Protein AF-A0A965LVX4-F1 (afdb_monomer)

Solvent-accessible surface area (backbone atoms only — not comparable to full-atom values): 8472 Å² total; per-residue (Å²): 111,69,71,52,54,51,46,50,52,51,45,51,53,49,51,51,53,46,50,53,51,52,51,49,45,49,40,48,52,51,34,47,53,43,50,51,58,56,56,66,68,51,60,94,85,61,50,53,81,44,39,48,72,80,43,73,71,49,71,82,45,44,66,66,51,51,48,45,37,47,55,33,39,54,31,39,60,75,68,74,51,78,67,76,56,43,60,29,46,72,66,31,61,43,24,50,41,58,53,52,53,48,49,51,54,46,49,54,50,44,54,52,51,50,56,51,44,54,52,50,50,54,49,47,53,51,48,50,52,54,40,52,54,48,49,54,51,47,52,54,50,50,50,53,50,50,52,50,52,50,53,52,54,58,76,76,106

Radius of gyration: 27.4 Å; Cα contacts (8 Å, |Δi|>4): 106; chains: 1; bounding box: 57×27×84 Å

Foldseek 3Di:
DVVLVVLVVVLVVLVVLLVVLVVLLVLLVLLLVLLVVVLVCDDPPFDQQDFQVPDPSCVPCVPVQLVSLVSNLVSCVVNVHDNVVSVCSNVSVHGSNNSVVSSVVSVVVSVVSVVVSVVSVVVSVVSVVVSVVVVVVVVVVVVVVVVVVVVVVVVVD

pLDDT: mean 75.47, std 12.7, range [49.0, 92.44]

Mean predicted aligned error: 11.2 Å

Sequence (157 aa):
MDRVRLCESQLQDQINTIRDKNEQMRKLNDMKSQLLQLKSAFADDAKGTDSLSGQSKWKDNTDKIKQTAQSLSDAWSKAGLDASYIDKIKNGTITKGEIDAADQIIKSSVDSLSSSSQMDMVRLQSLNNKRSEAFDTMTNMLKKAADSKSSVVSNFR

Secondary structure (DSSP, 8-state):
-HHHHHHHHHHHHHHHHHHHHHHHHHHHHHHHHHHHHHHTTS-TT--TT-BGGG-THHHHTHHHHHHHHHHHHHHHHHHT--THHHHHHHTT--BHHHHHHHHHHHHHHHHHHHHHHHHHHHHHHHHHHHHHHHHHHHHHHHHHHHHHHHHHHHHT-

Nearest PDB structures (foldseek):
  6ixf-assembly1_A  TM=3.043E-01  e=5.617E+00  Homo sapiens

Structure (mmCIF, N/CA/C/O backbone):
data_AF-A0A965LVX4-F1
#
_entry.id   AF-A0A965LVX4-F1
#
loop_
_atom_site.group_PDB
_atom_site.id
_atom_site.type_symbol
_atom_site.label_atom_id
_atom_site.label_alt_id
_atom_site.label_comp_id
_atom_site.label_asym_id
_atom_site.label_entity_id
_atom_site.label_seq_id
_atom_site.pdbx_PDB_ins_code
_atom_site.Cartn_x
_atom_site.Cartn_y
_atom_site.Cartn_z
_atom_site.occupancy
_atom_site.B_iso_or_equiv
_atom_site.auth_seq_id
_atom_site.auth_comp_id
_atom_site.auth_asym_id
_atom_site.auth_atom_id
_atom_site.pdbx_PDB_model_num
ATOM 1 N N . MET A 1 1 ? -20.661 -6.235 27.788 1.00 61.50 1 MET A N 1
ATOM 2 C CA . MET A 1 1 ? -20.038 -7.344 27.036 1.00 61.50 1 MET A CA 1
ATOM 3 C C . MET A 1 1 ? -20.053 -7.087 25.531 1.00 61.50 1 MET A C 1
ATOM 5 O O . MET A 1 1 ? -18.977 -7.036 24.950 1.00 61.50 1 MET A O 1
ATOM 9 N N . ASP A 1 2 ? -21.206 -6.824 24.904 1.00 74.81 2 ASP A N 1
ATOM 10 C CA . ASP A 1 2 ? -21.285 -6.672 23.433 1.00 74.81 2 ASP A CA 1
ATOM 11 C C . ASP A 1 2 ? -20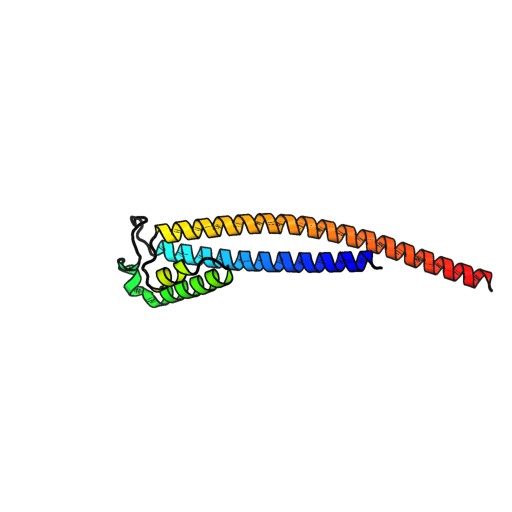.508 -5.477 22.865 1.00 74.81 2 ASP A C 1
ATOM 13 O O . ASP A 1 2 ? -19.859 -5.604 21.832 1.00 74.81 2 ASP A O 1
ATOM 17 N N . ARG A 1 3 ? -20.471 -4.337 23.572 1.00 74.31 3 ARG A N 1
ATOM 18 C CA . ARG A 1 3 ? -19.678 -3.169 23.137 1.00 74.31 3 ARG A CA 1
ATOM 19 C C . ARG A 1 3 ? -18.171 -3.427 23.099 1.00 74.31 3 ARG A C 1
ATOM 21 O O . ARG A 1 3 ? -17.498 -2.890 22.229 1.00 74.31 3 ARG A O 1
ATOM 28 N N . VAL A 1 4 ? -17.649 -4.237 24.020 1.00 78.12 4 VAL A N 1
ATOM 29 C CA . VAL A 1 4 ? -16.216 -4.564 24.045 1.00 78.12 4 VAL A CA 1
ATOM 30 C C . VAL A 1 4 ? -15.866 -5.596 22.990 1.00 78.12 4 VAL A C 1
ATOM 32 O O . VAL A 1 4 ? -14.867 -5.425 22.306 1.00 78.12 4 VAL A O 1
ATOM 35 N N . ARG A 1 5 ? -16.728 -6.592 22.765 1.00 82.31 5 ARG A N 1
ATOM 36 C CA . ARG A 1 5 ? -16.564 -7.533 21.646 1.00 82.31 5 ARG A CA 1
ATOM 37 C C . ARG A 1 5 ? -16.598 -6.827 20.290 1.00 82.31 5 ARG A C 1
ATOM 39 O O . ARG A 1 5 ? -15.769 -7.118 19.438 1.00 82.31 5 ARG A O 1
ATOM 46 N N . LEU A 1 6 ? -17.505 -5.864 20.116 1.00 86.12 6 LEU A N 1
ATOM 47 C CA . LEU A 1 6 ? -17.567 -5.043 18.909 1.00 86.12 6 LEU A CA 1
ATOM 48 C C . LEU A 1 6 ? -16.303 -4.187 18.732 1.00 86.12 6 LEU A C 1
ATOM 50 O O . LEU A 1 6 ? -15.756 -4.138 17.637 1.00 86.12 6 LEU A O 1
ATOM 54 N N . CYS A 1 7 ? -15.820 -3.541 19.800 1.00 84.69 7 CYS A N 1
ATOM 55 C CA . CYS A 1 7 ? -14.601 -2.731 19.738 1.00 84.69 7 CYS A CA 1
ATOM 56 C C . CYS A 1 7 ? -13.354 -3.580 19.444 1.00 84.69 7 CYS A C 1
ATOM 58 O O . CYS A 1 7 ? -12.479 -3.134 18.709 1.00 84.69 7 CYS A O 1
ATOM 60 N N . GLU A 1 8 ? -13.280 -4.797 19.988 1.00 85.44 8 GLU A N 1
ATOM 61 C CA . GLU A 1 8 ? -12.189 -5.740 19.718 1.00 85.44 8 GLU A CA 1
ATOM 62 C C . GLU A 1 8 ? -12.213 -6.214 18.258 1.00 85.44 8 GLU A C 1
ATOM 64 O O . GLU A 1 8 ? -11.176 -6.212 17.603 1.00 85.44 8 GLU A O 1
ATOM 69 N N . SER A 1 9 ? -13.397 -6.527 17.715 1.00 89.56 9 SER A N 1
ATOM 70 C CA . SER A 1 9 ? -13.558 -6.855 16.291 1.00 89.56 9 SER A CA 1
ATOM 71 C C . SER A 1 9 ? -13.095 -5.702 15.400 1.00 89.56 9 SER A C 1
ATOM 73 O O . SER A 1 9 ? -12.307 -5.908 14.486 1.00 89.56 9 SER A O 1
ATOM 75 N N . GLN A 1 10 ? -13.518 -4.472 15.709 1.00 88.56 10 GLN A N 1
ATOM 76 C CA . GLN A 1 10 ? -13.105 -3.282 14.961 1.00 88.56 10 GLN A CA 1
ATOM 77 C C . GLN A 1 10 ? -11.595 -3.033 15.048 1.00 88.56 10 GLN A C 1
ATOM 79 O O . GLN A 1 10 ? -10.977 -2.673 14.051 1.00 88.56 10 GLN A O 1
ATOM 84 N N . LEU A 1 11 ? -10.982 -3.247 16.217 1.00 90.00 11 LEU A N 1
ATOM 85 C CA . LEU A 1 11 ? -9.529 -3.184 16.377 1.00 90.00 11 LEU A CA 1
ATOM 86 C C . LEU A 1 11 ? -8.826 -4.231 15.518 1.00 90.00 11 LEU A C 1
ATOM 88 O O . LEU A 1 11 ? -7.845 -3.908 14.854 1.00 90.00 11 LEU A O 1
ATOM 92 N N . GLN A 1 12 ? -9.327 -5.463 15.502 1.00 89.69 12 GLN A N 1
ATOM 93 C CA . GLN A 1 12 ? -8.759 -6.541 14.703 1.00 89.69 12 GLN A CA 1
ATOM 94 C C . GLN A 1 12 ? -8.836 -6.238 13.200 1.00 89.69 12 GLN A C 1
ATOM 96 O O . GLN A 1 12 ? -7.832 -6.372 12.499 1.00 89.69 12 GLN A O 1
ATOM 101 N N . ASP A 1 13 ? -9.978 -5.746 12.721 1.00 91.31 13 ASP A N 1
ATOM 102 C CA . ASP A 1 13 ? -10.160 -5.329 11.328 1.00 91.31 13 ASP A CA 1
ATOM 103 C C . ASP A 1 13 ? -9.221 -4.170 10.957 1.00 91.31 13 ASP A C 1
ATOM 105 O O . ASP A 1 13 ? -8.595 -4.168 9.891 1.00 91.31 13 ASP A O 1
ATOM 109 N N . GLN A 1 14 ? -9.056 -3.204 11.865 1.00 87.44 14 GLN A N 1
ATOM 110 C CA . GLN A 1 14 ? -8.152 -2.069 11.686 1.00 87.44 14 GLN A CA 1
ATOM 111 C C . GLN A 1 14 ? -6.680 -2.516 11.639 1.00 87.44 14 GLN A C 1
ATOM 113 O O . GLN A 1 14 ? -5.923 -2.040 10.795 1.00 87.44 14 GLN A O 1
ATOM 118 N N . ILE A 1 15 ? -6.272 -3.465 12.490 1.00 88.69 15 ILE A N 1
ATOM 119 C CA . ILE A 1 15 ? -4.921 -4.051 12.483 1.00 88.69 15 ILE A CA 1
ATOM 120 C C . ILE A 1 15 ? -4.654 -4.778 11.166 1.00 88.69 15 ILE A C 1
ATOM 122 O O . ILE A 1 15 ? -3.592 -4.581 10.575 1.00 88.69 15 ILE A O 1
ATOM 126 N N . ASN A 1 16 ? -5.602 -5.592 10.697 1.00 87.94 16 ASN A N 1
ATOM 127 C CA . ASN A 1 16 ? -5.474 -6.304 9.425 1.00 87.94 16 ASN A CA 1
ATOM 128 C C . ASN A 1 16 ? -5.338 -5.315 8.261 1.00 87.94 16 ASN A C 1
ATOM 130 O O . ASN A 1 16 ? -4.405 -5.420 7.474 1.00 87.94 16 ASN A O 1
ATOM 134 N N . THR A 1 17 ? -6.170 -4.273 8.237 1.00 86.50 17 THR A N 1
ATOM 135 C CA . THR A 1 17 ? -6.095 -3.208 7.226 1.00 86.50 17 THR A CA 1
ATOM 136 C C . THR A 1 17 ? -4.732 -2.507 7.225 1.00 86.50 17 THR A C 1
ATOM 138 O O . THR A 1 17 ? -4.140 -2.297 6.166 1.00 86.50 17 THR A O 1
ATOM 141 N N . ILE A 1 18 ? -4.195 -2.156 8.399 1.00 87.88 18 ILE A N 1
ATOM 142 C CA . ILE A 1 18 ? -2.865 -1.534 8.520 1.00 87.88 18 ILE A CA 1
ATOM 143 C C . ILE A 1 18 ? -1.771 -2.503 8.058 1.00 87.88 18 ILE A C 1
ATOM 145 O O . ILE A 1 18 ? -0.829 -2.093 7.378 1.00 87.88 18 ILE A O 1
ATOM 149 N N . ARG A 1 19 ? -1.884 -3.791 8.397 1.00 84.31 19 ARG A N 1
ATOM 150 C CA . ARG A 1 19 ? -0.942 -4.831 7.969 1.00 84.31 19 ARG A CA 1
ATOM 151 C C . ARG A 1 19 ? -0.909 -4.956 6.449 1.00 84.31 19 ARG A C 1
ATOM 153 O O . ARG A 1 19 ? 0.179 -4.910 5.877 1.00 84.31 19 ARG A O 1
ATOM 160 N N . ASP A 1 20 ? -2.073 -5.031 5.815 1.00 81.81 20 ASP A N 1
ATOM 161 C CA . ASP A 1 20 ? -2.209 -5.155 4.364 1.00 81.81 20 ASP A CA 1
ATOM 162 C C . ASP A 1 20 ? -1.649 -3.921 3.651 1.00 81.81 20 ASP A C 1
ATOM 164 O O . ASP A 1 20 ? -0.875 -4.043 2.699 1.00 81.81 20 ASP A O 1
ATOM 168 N N . LYS A 1 21 ? -1.949 -2.718 4.158 1.00 82.69 21 LYS A N 1
ATOM 169 C CA . LYS A 1 21 ? -1.386 -1.461 3.638 1.00 82.69 21 LYS A CA 1
ATOM 170 C C . LYS A 1 21 ? 0.131 -1.407 3.782 1.00 82.69 21 LYS A C 1
ATOM 172 O O . LYS A 1 21 ? 0.820 -0.999 2.850 1.00 82.69 21 LYS A O 1
ATOM 177 N N . ASN A 1 22 ? 0.673 -1.844 4.917 1.00 83.69 22 ASN A N 1
ATOM 178 C CA . ASN A 1 22 ? 2.119 -1.912 5.124 1.00 83.69 22 ASN A CA 1
ATOM 179 C C . ASN A 1 22 ? 2.779 -2.932 4.182 1.00 83.69 22 ASN A C 1
ATOM 181 O O . ASN A 1 22 ? 3.862 -2.672 3.656 1.00 83.69 22 ASN A O 1
ATOM 185 N N . GLU A 1 23 ? 2.126 -4.064 3.912 1.00 82.81 23 GLU A N 1
ATOM 186 C CA . GLU A 1 23 ? 2.603 -5.040 2.932 1.00 82.81 23 GLU A CA 1
ATOM 187 C C . GLU A 1 23 ? 2.584 -4.468 1.507 1.00 82.81 23 GLU A C 1
ATOM 189 O O . GLU A 1 23 ? 3.559 -4.629 0.768 1.00 82.81 23 GLU A O 1
ATOM 194 N N . GLN A 1 24 ? 1.520 -3.756 1.129 1.00 77.94 24 GLN A N 1
ATOM 195 C CA . GLN A 1 24 ? 1.429 -3.052 -0.153 1.00 77.94 24 GLN A CA 1
ATOM 196 C C . GLN A 1 24 ? 2.512 -1.976 -0.289 1.00 77.94 24 GLN A C 1
ATOM 198 O O . GLN A 1 24 ? 3.203 -1.946 -1.303 1.00 77.94 24 GLN A O 1
ATOM 203 N N . MET A 1 25 ? 2.748 -1.154 0.739 1.00 81.44 25 MET A N 1
ATOM 204 C CA . MET A 1 25 ? 3.842 -0.174 0.733 1.00 81.44 25 MET A CA 1
ATOM 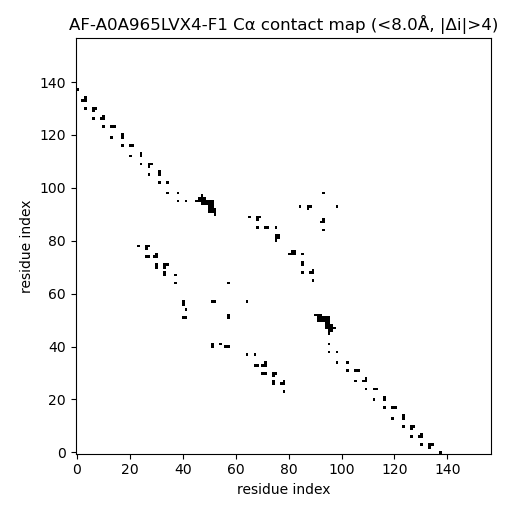205 C C . MET A 1 25 ? 5.209 -0.842 0.572 1.00 81.44 25 MET A C 1
ATOM 207 O O . MET A 1 25 ? 6.052 -0.342 -0.171 1.00 81.44 25 MET A O 1
ATOM 211 N N . ARG A 1 26 ? 5.437 -1.998 1.210 1.00 81.00 26 ARG A N 1
ATOM 212 C CA . ARG A 1 26 ? 6.674 -2.768 1.016 1.00 81.00 26 ARG A CA 1
ATOM 213 C C . ARG A 1 26 ? 6.823 -3.227 -0.435 1.00 81.00 26 ARG A C 1
ATOM 215 O O . ARG A 1 26 ? 7.898 -3.063 -1.000 1.00 81.00 26 ARG A O 1
ATOM 222 N N . LYS A 1 27 ? 5.753 -3.762 -1.035 1.00 75.69 27 LYS A N 1
ATOM 223 C CA . LYS A 1 27 ? 5.729 -4.193 -2.445 1.00 75.69 27 LYS A CA 1
ATOM 224 C C . LYS A 1 27 ? 6.011 -3.025 -3.393 1.00 75.69 27 LYS A C 1
ATOM 226 O O . LYS A 1 27 ? 6.847 -3.153 -4.278 1.00 75.69 27 LYS A O 1
ATOM 231 N N . LEU A 1 28 ? 5.376 -1.874 -3.176 1.00 77.00 28 LEU A N 1
ATOM 232 C CA . LEU A 1 28 ? 5.588 -0.673 -3.988 1.00 77.00 28 LEU A CA 1
ATOM 233 C C . LEU A 1 28 ? 7.004 -0.099 -3.837 1.00 77.00 28 LEU A C 1
ATOM 235 O O . LEU A 1 28 ? 7.591 0.343 -4.819 1.00 77.00 28 LEU A O 1
ATOM 239 N N . ASN A 1 29 ? 7.585 -0.136 -2.636 1.00 81.19 29 ASN A N 1
ATOM 240 C CA . ASN A 1 29 ? 8.962 0.312 -2.416 1.00 81.19 29 ASN A CA 1
ATOM 241 C C . ASN A 1 29 ? 9.997 -0.619 -3.067 1.00 81.19 29 ASN A C 1
ATOM 243 O O . ASN A 1 29 ? 10.980 -0.133 -3.626 1.00 81.19 29 ASN A O 1
ATOM 247 N N . ASP A 1 30 ? 9.769 -1.934 -3.037 1.00 77.31 30 ASP A N 1
ATOM 248 C CA . ASP A 1 30 ? 10.592 -2.910 -3.765 1.00 77.31 30 ASP A CA 1
ATOM 249 C C . ASP A 1 30 ? 10.523 -2.658 -5.282 1.00 77.31 30 ASP A C 1
ATOM 251 O O . ASP A 1 30 ? 11.545 -2.510 -5.952 1.00 77.31 30 ASP A O 1
ATOM 255 N N . MET A 1 31 ? 9.312 -2.449 -5.803 1.00 71.62 31 MET A N 1
ATOM 256 C CA . MET A 1 31 ? 9.064 -2.089 -7.200 1.00 71.62 31 MET A CA 1
ATOM 257 C C . MET A 1 31 ? 9.765 -0.789 -7.610 1.00 71.62 31 MET A C 1
ATOM 259 O O . MET A 1 31 ? 10.391 -0.718 -8.666 1.00 71.62 31 MET A O 1
ATOM 263 N N . LYS A 1 32 ? 9.723 0.233 -6.751 1.00 77.25 32 LYS A N 1
ATOM 264 C CA . LYS A 1 32 ? 10.434 1.498 -6.958 1.00 77.25 32 LYS A CA 1
ATOM 265 C C . LYS A 1 32 ? 11.949 1.303 -7.016 1.00 77.25 32 LYS A C 1
ATOM 267 O O . LYS A 1 32 ? 12.610 1.870 -7.883 1.00 77.25 32 LYS A O 1
ATOM 272 N N . SER A 1 33 ? 12.509 0.497 -6.112 1.00 78.75 33 SER A N 1
ATOM 273 C CA . SER A 1 33 ? 13.945 0.190 -6.110 1.00 78.75 33 SER A CA 1
ATOM 274 C C . SER A 1 33 ? 14.371 -0.480 -7.416 1.00 78.75 33 SER A C 1
ATOM 276 O O . SER A 1 33 ? 15.365 -0.091 -8.027 1.00 78.75 33 SER A O 1
ATOM 278 N N . GLN A 1 34 ? 13.578 -1.438 -7.887 1.00 72.12 34 GLN A N 1
ATOM 279 C CA . GLN A 1 34 ? 13.838 -2.162 -9.126 1.00 72.12 34 GLN A CA 1
ATOM 280 C C . GLN A 1 34 ? 13.655 -1.276 -10.373 1.00 72.12 34 GLN A C 1
ATOM 282 O O . GLN A 1 34 ? 14.461 -1.364 -11.297 1.00 72.12 34 GLN A O 1
ATOM 287 N N . LEU A 1 35 ? 12.680 -0.358 -10.394 1.00 72.94 35 LEU A N 1
ATOM 288 C CA . LEU A 1 35 ? 12.559 0.650 -11.460 1.00 72.94 35 LEU A CA 1
ATOM 289 C C . LEU A 1 35 ? 13.741 1.617 -11.485 1.00 72.94 35 LEU A C 1
ATOM 291 O O . LEU A 1 35 ? 14.197 1.987 -12.563 1.00 72.94 35 LEU A O 1
ATOM 295 N N . LEU A 1 36 ? 14.277 2.004 -10.326 1.00 76.44 36 LEU A N 1
ATOM 296 C CA . LEU A 1 36 ? 15.472 2.844 -10.264 1.00 76.44 36 LEU A CA 1
ATOM 297 C C . LEU A 1 36 ? 16.705 2.113 -10.818 1.00 76.44 36 LEU A C 1
ATOM 299 O O . LEU A 1 36 ? 17.500 2.714 -11.538 1.00 76.44 36 LEU A O 1
ATOM 303 N N . GLN A 1 37 ? 16.840 0.815 -10.532 1.00 75.12 37 GLN A N 1
ATOM 304 C CA . GLN A 1 37 ? 17.874 -0.036 -11.135 1.00 75.12 37 GLN A CA 1
ATOM 305 C C . GLN A 1 37 ? 17.692 -0.165 -12.654 1.00 75.12 37 GLN A C 1
ATOM 307 O O . GLN A 1 37 ? 18.665 -0.175 -13.400 1.00 75.12 37 GLN A O 1
ATOM 312 N N . LEU A 1 38 ? 16.448 -0.225 -13.130 1.00 71.19 38 LEU A N 1
ATOM 313 C CA . LEU A 1 38 ? 16.145 -0.238 -14.559 1.00 71.19 38 LEU A CA 1
ATOM 314 C C . LEU A 1 38 ? 16.489 1.106 -15.217 1.00 71.19 38 LEU A C 1
ATOM 316 O O . LEU A 1 38 ? 17.075 1.144 -16.296 1.00 71.19 38 LEU A O 1
ATOM 320 N N . LYS A 1 39 ? 16.180 2.216 -14.540 1.00 74.06 39 LYS A N 1
ATOM 321 C CA . LYS A 1 39 ? 16.493 3.574 -14.989 1.00 74.06 39 LYS A CA 1
ATOM 322 C C . LYS A 1 39 ? 18.000 3.823 -15.071 1.00 74.06 39 LYS A C 1
ATOM 324 O O . LYS A 1 39 ? 18.446 4.491 -15.997 1.00 74.06 39 LYS A O 1
ATOM 329 N N . SER A 1 40 ? 18.796 3.269 -14.156 1.00 74.81 40 SER A N 1
ATOM 330 C CA . SER A 1 40 ? 20.261 3.408 -14.194 1.00 74.81 40 SER A CA 1
ATOM 331 C C . SER A 1 40 ? 20.926 2.622 -15.331 1.00 74.81 40 SER A C 1
ATOM 333 O O . SER A 1 40 ? 22.095 2.859 -15.645 1.00 74.81 40 SER A O 1
ATOM 335 N N . ALA A 1 41 ? 20.197 1.709 -15.980 1.00 70.75 41 ALA A N 1
ATOM 336 C CA . ALA A 1 41 ? 20.663 1.047 -17.193 1.00 70.75 41 ALA A CA 1
ATOM 337 C C . ALA A 1 41 ? 20.613 1.968 -18.429 1.00 70.75 41 ALA A C 1
ATOM 339 O O . ALA A 1 41 ? 21.304 1.687 -19.413 1.00 70.75 41 ALA A O 1
ATOM 340 N N . PHE A 1 42 ? 19.858 3.073 -18.376 1.00 71.81 42 PHE A N 1
ATOM 341 C CA . PHE A 1 42 ? 19.880 4.092 -19.423 1.00 71.81 42 PHE A CA 1
ATOM 342 C C . PHE A 1 42 ? 21.178 4.900 -19.399 1.00 71.81 42 PHE A C 1
ATOM 344 O O . PHE A 1 42 ? 21.854 5.003 -18.378 1.00 71.81 42 PHE A O 1
ATOM 351 N N . ALA A 1 43 ? 21.549 5.458 -20.551 1.00 71.38 43 ALA A N 1
ATOM 352 C CA . ALA A 1 43 ? 22.642 6.416 -20.627 1.00 71.38 43 ALA A CA 1
ATOM 353 C C . ALA A 1 43 ? 22.189 7.752 -20.019 1.00 71.38 43 ALA A C 1
ATOM 355 O O . ALA A 1 43 ? 20.991 8.063 -20.001 1.00 71.38 43 ALA A O 1
ATOM 356 N N . ASP A 1 44 ? 23.137 8.543 -19.521 1.00 71.56 44 ASP A N 1
ATOM 357 C CA . ASP A 1 44 ? 22.831 9.824 -18.875 1.00 71.56 44 ASP A CA 1
ATOM 358 C C . ASP A 1 44 ? 22.148 10.807 -19.847 1.00 71.56 44 ASP A C 1
ATOM 360 O O . ASP A 1 44 ? 21.272 11.574 -19.445 1.00 71.56 44 ASP A O 1
ATOM 364 N N . ASP A 1 45 ? 22.466 10.715 -21.141 1.00 73.81 45 ASP A N 1
ATOM 365 C CA . ASP A 1 45 ? 21.893 11.496 -22.242 1.00 73.81 45 ASP A CA 1
ATOM 366 C C . ASP A 1 45 ? 20.645 10.862 -22.889 1.00 73.81 45 ASP A C 1
ATOM 368 O O . ASP A 1 45 ? 20.081 11.433 -23.826 1.00 73.81 45 ASP A O 1
ATOM 372 N N . ALA A 1 46 ? 20.174 9.716 -22.379 1.00 72.50 46 ALA A N 1
ATOM 373 C CA . ALA A 1 46 ? 19.019 9.021 -22.938 1.00 72.50 46 ALA A CA 1
ATOM 374 C C . ALA A 1 46 ? 17.746 9.877 -22.849 1.00 72.50 46 ALA A C 1
ATOM 376 O O . ALA A 1 46 ? 17.385 10.404 -21.785 1.00 72.50 46 ALA A O 1
ATOM 377 N N . LYS A 1 47 ? 17.032 9.968 -23.966 1.00 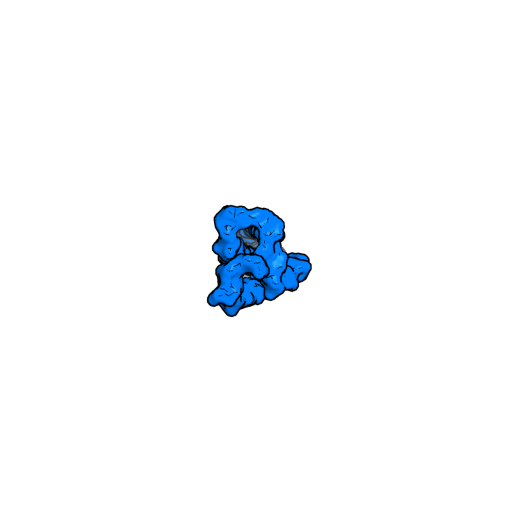76.94 47 LYS A N 1
ATOM 378 C CA . LYS A 1 47 ? 15.760 10.673 -24.124 1.00 76.94 47 LYS A CA 1
ATOM 379 C C . LYS A 1 47 ? 14.593 9.797 -23.673 1.00 76.94 47 LYS A C 1
ATOM 381 O O . LYS A 1 47 ? 14.690 8.578 -23.591 1.00 76.94 47 LYS A O 1
ATOM 386 N N . GLY A 1 48 ? 13.446 10.426 -23.409 1.00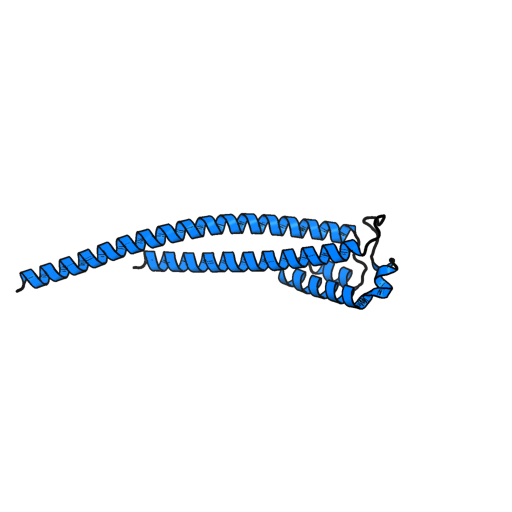 73.06 48 GLY A N 1
ATOM 387 C CA . GLY A 1 48 ? 12.234 9.732 -22.954 1.00 73.06 48 GLY A CA 1
ATOM 388 C C . GLY A 1 48 ? 11.708 8.665 -23.924 1.00 73.06 48 GLY A C 1
ATOM 389 O O . GLY A 1 48 ? 11.041 7.737 -23.485 1.00 73.06 48 GLY A O 1
ATOM 390 N N . THR A 1 49 ? 12.030 8.776 -25.215 1.00 72.81 49 THR A N 1
ATOM 391 C CA . THR A 1 49 ? 11.664 7.820 -26.273 1.00 72.81 49 THR A CA 1
ATOM 392 C C . THR A 1 49 ? 12.638 6.659 -26.415 1.00 72.81 49 THR A C 1
ATOM 394 O O . THR A 1 49 ? 12.339 5.709 -27.134 1.00 72.81 49 THR A O 1
ATOM 397 N N . ASP A 1 50 ? 13.809 6.743 -25.786 1.00 69.88 50 ASP A N 1
ATOM 398 C CA . ASP A 1 50 ? 14.841 5.734 -25.961 1.00 69.88 50 ASP A CA 1
ATOM 399 C C . ASP A 1 50 ? 14.415 4.469 -25.225 1.00 69.88 50 ASP A C 1
ATOM 401 O O . ASP A 1 50 ? 13.959 4.520 -24.078 1.00 69.88 50 ASP A O 1
ATOM 405 N N . SER A 1 51 ? 14.525 3.338 -25.919 1.00 70.75 51 SER A N 1
ATOM 406 C CA . SER A 1 51 ? 14.254 2.014 -25.379 1.00 70.75 51 SER A CA 1
ATOM 407 C C . SER A 1 51 ? 15.554 1.298 -25.045 1.00 70.75 51 SER A C 1
ATOM 409 O O . SER A 1 51 ? 16.596 1.480 -25.679 1.00 70.75 51 SER A O 1
ATOM 411 N N . LEU A 1 52 ? 15.471 0.413 -24.064 1.00 63.16 52 LEU A N 1
ATOM 412 C CA . LEU A 1 52 ? 16.623 -0.324 -23.554 1.00 63.16 52 LEU A CA 1
ATOM 413 C C . LEU A 1 52 ? 17.198 -1.337 -24.557 1.00 63.16 52 LEU A C 1
ATOM 415 O O . LEU A 1 52 ? 18.385 -1.651 -24.506 1.00 63.16 52 LEU A O 1
ATOM 419 N N . SER A 1 53 ? 16.390 -1.792 -25.517 1.00 57.78 53 SER A N 1
ATOM 420 C CA . SER A 1 53 ? 16.774 -2.720 -26.590 1.00 57.78 53 SER A CA 1
ATOM 421 C C . SER A 1 53 ? 17.924 -2.236 -27.489 1.00 57.78 53 SER A C 1
ATOM 423 O O . SER A 1 53 ? 18.601 -3.064 -28.101 1.00 57.78 53 SER A O 1
ATOM 425 N N . GLY A 1 54 ? 18.167 -0.922 -27.570 1.00 54.81 54 GLY A N 1
ATOM 426 C CA . GLY A 1 54 ? 19.235 -0.326 -28.382 1.00 54.81 54 GLY A CA 1
ATOM 427 C C . GLY A 1 54 ? 20.551 -0.076 -27.636 1.00 54.81 54 GLY A C 1
ATOM 428 O O . GLY A 1 54 ? 21.552 0.262 -28.268 1.00 54.81 54 GLY A O 1
ATOM 429 N N . GLN A 1 55 ? 20.584 -0.231 -26.308 1.00 55.94 55 GLN A N 1
ATOM 430 C CA . GLN A 1 55 ? 21.752 0.112 -25.496 1.00 55.94 55 GLN A CA 1
ATOM 431 C C . GLN A 1 55 ? 22.659 -1.092 -25.208 1.00 55.94 55 GLN A C 1
ATOM 433 O O . GLN A 1 55 ? 22.229 -2.114 -24.682 1.00 55.94 55 GLN A O 1
ATOM 438 N N . SER A 1 56 ? 23.962 -0.931 -25.469 1.00 49.00 56 SER A N 1
ATOM 439 C CA . SER A 1 56 ? 25.008 -1.958 -25.292 1.00 49.00 56 SER A CA 1
ATOM 440 C C . SER A 1 56 ? 25.014 -2.628 -23.901 1.00 49.00 56 SER A C 1
ATOM 442 O O . SER A 1 56 ? 25.178 -3.840 -23.794 1.00 49.00 56 SER A O 1
ATOM 444 N N . LYS A 1 57 ? 24.708 -1.876 -22.828 1.00 51.75 57 LYS A N 1
ATOM 445 C CA . LYS A 1 57 ? 24.648 -2.392 -21.443 1.00 51.75 57 LYS A CA 1
ATOM 446 C C . LYS A 1 57 ? 23.598 -3.493 -21.222 1.00 51.75 57 LYS A C 1
ATOM 448 O O . LYS A 1 57 ? 23.729 -4.266 -20.276 1.00 51.75 57 LYS A O 1
ATOM 453 N N . TRP A 1 58 ? 22.569 -3.564 -22.068 1.00 53.56 58 TRP A N 1
ATOM 454 C CA . TRP A 1 58 ? 21.520 -4.580 -21.979 1.00 53.56 58 TRP A CA 1
ATOM 455 C C . TRP A 1 58 ? 21.921 -5.929 -22.557 1.00 53.56 58 TRP A C 1
ATOM 457 O O . TRP A 1 58 ? 21.382 -6.935 -22.114 1.00 53.56 58 TRP A O 1
ATOM 467 N N . LYS A 1 59 ? 22.875 -5.973 -23.495 1.00 50.00 59 LYS A N 1
ATOM 468 C CA . LYS A 1 59 ? 23.350 -7.234 -24.080 1.00 50.00 59 LYS A CA 1
ATOM 469 C C . LYS A 1 59 ? 24.238 -8.021 -23.114 1.00 50.00 59 LYS A C 1
ATOM 471 O O . LYS A 1 59 ? 24.080 -9.235 -23.009 1.00 50.00 59 LYS A O 1
ATOM 476 N N . ASP A 1 60 ? 25.080 -7.335 -22.343 1.00 53.09 60 ASP A N 1
ATOM 477 C CA . ASP A 1 60 ? 26.130 -7.982 -21.540 1.00 53.09 60 ASP A CA 1
ATOM 478 C C . ASP A 1 60 ? 25.698 -8.381 -20.113 1.00 53.09 60 ASP A C 1
ATOM 480 O O . ASP A 1 60 ? 26.387 -9.154 -19.453 1.00 53.09 60 ASP A O 1
ATOM 484 N N . ASN A 1 61 ? 24.546 -7.903 -19.620 1.00 51.38 61 ASN A N 1
ATOM 485 C CA . ASN A 1 61 ? 24.035 -8.209 -18.267 1.00 51.38 61 ASN A CA 1
ATOM 486 C C . ASN A 1 61 ? 22.555 -8.648 -18.274 1.00 51.38 61 ASN A C 1
ATOM 488 O O . ASN A 1 61 ? 21.795 -8.416 -17.330 1.00 51.38 61 ASN A O 1
ATOM 492 N N . THR A 1 62 ? 22.160 -9.279 -19.383 1.00 53.00 62 THR A N 1
ATOM 493 C CA . THR A 1 62 ? 20.792 -9.679 -19.735 1.00 53.00 62 THR A CA 1
ATOM 494 C C . THR A 1 62 ? 20.085 -10.484 -18.633 1.00 53.00 62 THR A C 1
ATOM 496 O O . THR A 1 62 ? 18.893 -10.288 -18.415 1.00 53.00 62 THR A O 1
ATOM 499 N N . ASP A 1 63 ? 20.787 -11.357 -17.904 1.00 55.91 63 ASP A N 1
ATOM 500 C CA . ASP A 1 63 ? 20.160 -12.274 -16.936 1.00 55.91 63 ASP A CA 1
ATOM 501 C C 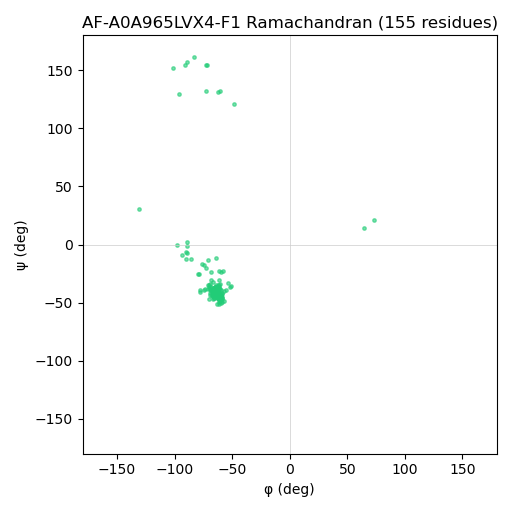. ASP A 1 63 ? 19.789 -11.605 -15.610 1.00 55.91 63 ASP A C 1
ATOM 503 O O . ASP A 1 63 ? 18.691 -11.822 -15.099 1.00 55.91 63 ASP A O 1
ATOM 507 N N . LYS A 1 64 ? 20.648 -10.724 -15.080 1.00 54.34 64 LYS A N 1
ATOM 508 C CA . LYS A 1 64 ? 20.318 -9.931 -13.882 1.00 54.34 64 LYS A CA 1
ATOM 509 C C . LYS A 1 64 ? 19.191 -8.951 -14.174 1.00 54.34 64 LYS A C 1
ATOM 511 O O . LYS A 1 64 ? 18.313 -8.765 -13.347 1.00 54.34 64 LYS A O 1
ATOM 516 N N . ILE A 1 65 ? 19.181 -8.382 -15.375 1.00 53.03 65 ILE A N 1
ATOM 517 C CA . ILE A 1 65 ? 18.177 -7.409 -15.803 1.00 53.03 65 ILE A CA 1
ATOM 518 C C . ILE A 1 65 ? 16.834 -8.088 -16.113 1.00 53.03 65 ILE A C 1
ATOM 520 O O . ILE A 1 65 ? 15.799 -7.563 -15.716 1.00 53.03 65 ILE A O 1
ATOM 524 N N . LYS A 1 66 ? 16.819 -9.276 -16.737 1.00 56.09 66 LYS A N 1
ATOM 525 C CA . LYS A 1 66 ? 15.607 -10.108 -16.891 1.00 56.09 66 LYS A CA 1
ATOM 526 C C . LYS A 1 66 ? 15.056 -10.572 -15.547 1.00 56.09 66 LYS A C 1
ATOM 528 O O . LYS A 1 66 ? 13.842 -10.621 -15.382 1.00 56.09 66 LYS A O 1
ATOM 533 N N . GLN A 1 67 ? 15.930 -10.871 -14.589 1.00 57.53 67 GLN A N 1
ATOM 534 C CA . GLN A 1 67 ? 15.539 -11.209 -13.226 1.00 57.53 67 GLN A CA 1
ATOM 535 C C . GLN A 1 67 ? 14.936 -9.999 -12.498 1.00 57.53 67 GLN A C 1
ATOM 537 O O . GLN A 1 67 ? 13.870 -10.140 -11.909 1.00 57.53 67 GLN A O 1
ATOM 542 N N . THR A 1 68 ? 15.534 -8.806 -12.620 1.00 55.06 68 THR A N 1
ATOM 543 C CA . THR A 1 68 ? 14.960 -7.547 -12.109 1.00 55.06 68 THR A CA 1
ATOM 544 C C . THR A 1 68 ? 13.639 -7.206 -12.806 1.00 55.06 68 THR A C 1
ATOM 546 O O . THR A 1 68 ? 12.694 -6.771 -12.166 1.00 55.06 68 THR A O 1
ATOM 549 N N . ALA A 1 69 ? 13.525 -7.447 -14.112 1.00 55.50 69 ALA A N 1
ATOM 550 C CA . ALA A 1 69 ? 12.294 -7.293 -14.886 1.00 55.50 69 ALA A CA 1
ATOM 551 C C . ALA A 1 69 ? 11.192 -8.279 -14.453 1.00 55.50 69 ALA A C 1
ATOM 553 O O . ALA A 1 69 ? 10.018 -7.911 -14.400 1.00 55.50 69 ALA A O 1
ATOM 554 N N . GLN A 1 70 ? 11.554 -9.521 -14.120 1.00 58.09 70 GLN A N 1
ATOM 555 C CA . GLN A 1 70 ? 10.635 -10.537 -13.602 1.00 58.09 70 GLN A CA 1
ATOM 556 C C . GLN A 1 70 ? 10.174 -10.214 -12.181 1.00 58.09 70 GLN A C 1
ATOM 558 O O . GLN A 1 70 ? 8.968 -10.212 -11.934 1.00 58.09 70 GLN A O 1
ATOM 563 N N . SER A 1 71 ? 11.089 -9.845 -11.280 1.00 57.06 71 SER A N 1
ATOM 564 C CA . SER A 1 71 ? 10.727 -9.389 -9.935 1.00 57.06 71 SER A CA 1
ATOM 565 C C . SER A 1 71 ? 9.848 -8.139 -9.985 1.00 57.06 71 SER A C 1
ATOM 567 O O . SER A 1 71 ? 8.910 -8.013 -9.197 1.00 57.06 71 SER A O 1
ATOM 569 N N . LEU A 1 72 ? 10.080 -7.269 -10.974 1.00 59.50 72 LEU A N 1
ATOM 570 C CA . LEU A 1 72 ? 9.274 -6.080 -11.190 1.00 59.50 72 LEU A CA 1
ATOM 571 C C . LEU A 1 72 ? 7.880 -6.472 -11.679 1.00 59.50 72 LEU A C 1
ATOM 573 O O . LEU A 1 72 ? 6.894 -5.980 -11.146 1.00 59.50 72 LEU A O 1
ATOM 577 N N . SER A 1 73 ? 7.773 -7.418 -12.615 1.00 57.53 73 SER A N 1
ATOM 578 C CA . SER A 1 73 ? 6.477 -7.933 -13.068 1.00 57.53 73 SER A CA 1
ATOM 579 C C . SER A 1 73 ? 5.671 -8.616 -11.960 1.00 57.53 73 SER A C 1
ATOM 581 O O . SER A 1 73 ? 4.451 -8.454 -11.900 1.00 57.53 73 SER A O 1
ATOM 583 N N . ASP A 1 74 ? 6.341 -9.305 -11.035 1.00 59.19 74 ASP A N 1
ATOM 584 C CA . ASP A 1 74 ? 5.706 -9.938 -9.879 1.00 59.19 74 ASP A CA 1
ATOM 585 C C . ASP A 1 74 ? 5.228 -8.897 -8.860 1.00 59.19 74 ASP A C 1
ATOM 587 O O . ASP A 1 74 ? 4.150 -9.048 -8.280 1.00 59.19 74 ASP A O 1
ATOM 591 N N . ALA A 1 75 ? 6.000 -7.828 -8.643 1.00 58.12 75 ALA A N 1
ATOM 592 C CA . ALA A 1 75 ? 5.621 -6.717 -7.773 1.00 58.12 75 ALA A CA 1
ATOM 593 C C . ALA A 1 75 ? 4.465 -5.891 -8.367 1.00 58.12 75 ALA A C 1
ATOM 595 O O . ALA A 1 75 ? 3.515 -5.580 -7.649 1.00 58.12 75 ALA A O 1
ATOM 596 N N . TRP A 1 76 ? 4.494 -5.627 -9.679 1.00 60.66 76 TRP A N 1
ATOM 597 C CA . TRP A 1 76 ? 3.446 -4.927 -10.435 1.00 60.66 76 TRP A CA 1
ATOM 598 C C . TRP A 1 76 ? 2.123 -5.692 -10.433 1.00 60.66 76 TRP A C 1
ATOM 600 O O . TRP A 1 76 ? 1.078 -5.115 -10.130 1.00 60.66 76 TRP A O 1
ATOM 610 N N . SER A 1 77 ? 2.170 -7.004 -10.684 1.00 57.19 77 SER A N 1
ATOM 611 C CA . SER A 1 77 ? 0.982 -7.869 -10.666 1.00 57.19 77 SER A CA 1
ATOM 612 C C . SER A 1 77 ? 0.378 -7.971 -9.262 1.00 57.19 77 SER A C 1
ATOM 614 O O . SER A 1 77 ? -0.839 -7.954 -9.102 1.00 57.19 77 SER A O 1
ATOM 616 N N . LYS A 1 78 ? 1.219 -8.016 -8.217 1.00 54.34 78 LYS A N 1
ATOM 617 C CA . LYS A 1 78 ? 0.776 -8.007 -6.808 1.00 54.34 78 LYS A CA 1
ATOM 618 C C . LYS A 1 78 ? 0.255 -6.644 -6.343 1.00 54.34 78 LYS A C 1
ATOM 620 O O . LYS A 1 78 ? -0.445 -6.598 -5.333 1.00 54.34 78 LYS A O 1
ATOM 625 N N . ALA A 1 79 ? 0.613 -5.562 -7.035 1.00 54.91 79 ALA A N 1
ATOM 626 C CA . ALA A 1 79 ? 0.145 -4.202 -6.772 1.00 54.91 79 ALA A CA 1
ATOM 627 C C . ALA A 1 79 ? -1.138 -3.840 -7.549 1.00 54.91 79 ALA A C 1
ATOM 629 O O . ALA A 1 79 ? -1.706 -2.781 -7.298 1.00 54.91 79 ALA A O 1
ATOM 630 N N . GLY A 1 80 ? -1.614 -4.708 -8.454 1.00 55.88 80 GLY A N 1
ATOM 631 C CA . GLY A 1 80 ? -2.867 -4.512 -9.192 1.00 55.88 80 GLY A CA 1
ATOM 632 C C . GLY A 1 80 ? -2.809 -3.434 -10.281 1.00 55.88 80 GLY A C 1
ATOM 633 O O . GLY A 1 80 ? -3.850 -2.901 -10.656 1.00 55.88 80 GLY A O 1
ATOM 634 N N . LEU A 1 81 ? -1.611 -3.091 -10.766 1.00 57.81 81 LEU A N 1
ATOM 635 C CA . LEU A 1 81 ? -1.410 -2.107 -11.834 1.00 57.81 81 LEU A CA 1
ATOM 636 C C . LEU A 1 81 ? -1.396 -2.772 -13.218 1.00 57.81 81 LEU A C 1
ATOM 638 O O . LEU A 1 81 ? -1.086 -3.955 -13.350 1.00 57.81 81 LEU A O 1
ATOM 642 N N . ASP A 1 82 ? -1.752 -1.984 -14.236 1.00 54.12 82 ASP A N 1
ATOM 643 C CA . ASP A 1 82 ? -1.972 -2.408 -15.623 1.00 54.12 82 ASP A CA 1
ATOM 644 C C . ASP A 1 82 ? -0.826 -3.286 -16.171 1.00 54.12 82 ASP A C 1
ATOM 646 O O . ASP A 1 82 ? 0.338 -2.874 -16.237 1.00 54.12 82 ASP A O 1
ATOM 650 N N . ALA A 1 83 ? -1.178 -4.509 -16.579 1.00 57.00 83 ALA A N 1
ATOM 651 C CA . ALA A 1 83 ? -0.262 -5.527 -17.091 1.00 57.00 83 ALA A CA 1
ATOM 652 C C . ALA A 1 83 ? 0.436 -5.124 -18.408 1.00 57.00 83 ALA A C 1
ATOM 654 O O . ALA A 1 83 ? 1.415 -5.758 -18.800 1.00 57.00 83 ALA A O 1
ATOM 655 N N . SER A 1 84 ? -0.010 -4.047 -19.063 1.00 58.19 84 SER A N 1
ATOM 656 C CA . SER A 1 84 ? 0.565 -3.483 -20.293 1.00 58.19 84 SER A CA 1
ATOM 657 C C . SER A 1 84 ? 2.070 -3.178 -20.200 1.00 58.19 84 SER A C 1
ATOM 659 O O . SER A 1 84 ? 2.812 -3.345 -21.173 1.00 58.19 84 SER A O 1
ATOM 661 N N . TYR A 1 85 ? 2.564 -2.783 -19.022 1.00 59.84 85 TYR A N 1
ATOM 662 C CA . TYR A 1 85 ? 3.984 -2.460 -18.836 1.00 59.84 85 TYR A CA 1
ATOM 663 C C . TYR A 1 85 ? 4.865 -3.707 -18.683 1.00 59.84 85 TYR A C 1
ATOM 665 O O . TYR A 1 85 ? 6.044 -3.674 -19.040 1.00 59.84 85 TYR A O 1
ATOM 673 N N . ILE A 1 86 ? 4.298 -4.827 -18.222 1.00 59.97 86 ILE A N 1
ATOM 674 C CA . ILE A 1 86 ? 5.033 -6.066 -17.932 1.00 59.97 86 ILE A CA 1
ATOM 675 C C . ILE A 1 86 ? 5.654 -6.651 -19.203 1.00 59.97 86 ILE A C 1
ATOM 677 O O . ILE A 1 86 ? 6.827 -7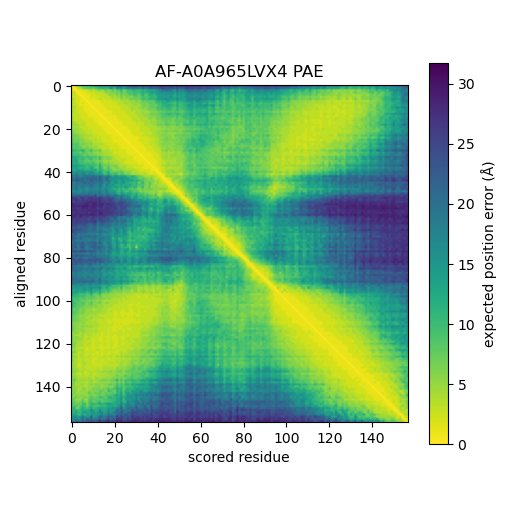.036 -19.200 1.00 59.97 86 ILE A O 1
ATOM 681 N N . ASP A 1 87 ? 4.904 -6.672 -20.301 1.00 62.16 87 ASP A N 1
ATOM 682 C CA . ASP A 1 87 ? 5.379 -7.242 -21.563 1.00 62.16 87 ASP A CA 1
ATOM 683 C C . ASP A 1 87 ? 6.455 -6.366 -22.216 1.00 62.16 87 ASP A C 1
ATOM 685 O O . ASP A 1 87 ? 7.433 -6.878 -22.764 1.00 62.16 87 ASP A O 1
ATOM 689 N N . LYS A 1 88 ? 6.355 -5.038 -22.077 1.00 65.56 88 LYS A N 1
ATOM 690 C CA . LYS A 1 88 ? 7.378 -4.100 -22.569 1.00 65.56 88 LYS A CA 1
ATOM 691 C C . LYS A 1 88 ? 8.683 -4.195 -21.782 1.00 65.56 88 LYS A C 1
ATOM 693 O O . LYS A 1 88 ? 9.763 -4.087 -22.363 1.00 65.56 88 LYS A O 1
ATOM 698 N N . ILE A 1 89 ? 8.592 -4.422 -20.472 1.00 64.06 89 ILE A N 1
ATOM 699 C CA . ILE A 1 89 ? 9.750 -4.624 -19.594 1.00 64.06 89 ILE A CA 1
ATOM 700 C C . ILE A 1 89 ? 10.465 -5.935 -19.946 1.00 64.06 89 ILE A C 1
ATOM 702 O O . ILE A 1 89 ? 11.680 -5.936 -20.140 1.00 64.06 89 ILE A O 1
ATOM 706 N N . LYS A 1 90 ? 9.719 -7.037 -20.112 1.00 63.56 90 LYS A N 1
ATOM 707 C CA . LYS A 1 90 ? 10.274 -8.350 -20.495 1.00 63.56 90 LYS A CA 1
ATOM 708 C C . LYS A 1 90 ? 10.966 -8.331 -21.858 1.00 63.56 90 LYS A C 1
ATOM 710 O O . LYS A 1 90 ? 11.983 -8.999 -22.033 1.00 63.56 90 LYS A O 1
ATOM 715 N N . ASN A 1 91 ? 10.442 -7.542 -22.792 1.00 62.22 91 ASN A N 1
ATOM 716 C CA . ASN A 1 91 ? 10.979 -7.426 -24.146 1.00 62.22 91 ASN A CA 1
ATOM 717 C C . ASN A 1 91 ? 12.054 -6.331 -24.292 1.00 62.22 91 ASN A C 1
ATOM 719 O O . ASN A 1 91 ? 12.589 -6.150 -25.384 1.00 62.22 91 ASN A O 1
ATOM 723 N N . GLY A 1 92 ? 12.381 -5.589 -23.223 1.00 62.47 92 GLY A N 1
ATOM 724 C CA . GLY A 1 92 ? 13.348 -4.480 -23.269 1.00 62.47 92 GLY A CA 1
ATOM 725 C C . GLY A 1 92 ? 12.908 -3.305 -24.153 1.00 62.47 92 GLY A C 1
ATOM 726 O O . GLY A 1 92 ? 13.718 -2.447 -24.501 1.00 62.47 92 GLY A O 1
ATOM 727 N N . THR A 1 93 ? 11.632 -3.263 -24.539 1.00 68.50 93 THR A N 1
ATOM 728 C CA . THR A 1 93 ? 11.048 -2.201 -25.367 1.00 68.50 93 THR A CA 1
ATOM 729 C C . THR A 1 93 ? 10.501 -1.057 -24.529 1.00 68.50 93 THR A C 1
ATOM 731 O O . THR A 1 93 ? 10.084 -0.051 -25.096 1.00 68.50 93 THR A O 1
ATOM 734 N N . ILE A 1 94 ? 10.472 -1.206 -23.200 1.00 72.81 94 ILE A N 1
ATOM 735 C CA . ILE A 1 94 ? 10.073 -0.121 -22.312 1.00 72.81 94 ILE A CA 1
ATOM 736 C C . ILE A 1 94 ? 11.017 1.071 -22.488 1.00 72.81 94 ILE A C 1
ATOM 738 O O . ILE A 1 94 ? 12.246 0.943 -22.517 1.00 72.81 94 ILE A O 1
ATOM 742 N N . THR A 1 95 ? 10.405 2.234 -22.638 1.00 76.25 95 THR A N 1
ATOM 743 C CA . THR A 1 95 ? 11.099 3.502 -22.818 1.00 76.25 95 THR A CA 1
ATOM 744 C C . THR A 1 95 ? 11.405 4.162 -21.477 1.00 76.25 95 THR A C 1
ATOM 746 O O . THR A 1 95 ? 10.728 3.922 -20.471 1.00 76.25 95 THR A O 1
ATOM 749 N N . LYS A 1 96 ? 12.412 5.041 -21.445 1.00 75.88 96 LYS A N 1
ATOM 750 C CA . LYS A 1 96 ? 12.741 5.827 -20.243 1.00 75.88 96 LYS A CA 1
ATOM 751 C C . LYS A 1 96 ? 11.535 6.628 -19.736 1.00 75.88 96 LYS A C 1
ATOM 753 O O . LYS A 1 96 ? 11.294 6.676 -18.535 1.00 75.88 96 LYS A O 1
ATOM 758 N N . GLY A 1 97 ? 10.745 7.197 -20.649 1.00 77.44 97 GLY A N 1
ATOM 759 C CA . GLY A 1 97 ? 9.540 7.955 -20.310 1.00 77.44 97 GLY A CA 1
ATOM 760 C C . GLY A 1 97 ? 8.446 7.100 -19.666 1.00 77.44 97 GLY A C 1
ATOM 761 O O . GLY A 1 97 ? 7.779 7.556 -18.742 1.00 77.44 97 GLY A O 1
ATOM 762 N N . GLU A 1 98 ? 8.288 5.846 -20.092 1.00 75.06 98 GLU A N 1
ATOM 763 C CA . GLU A 1 98 ? 7.344 4.911 -19.468 1.00 75.06 98 GLU A CA 1
ATOM 764 C C . GLU A 1 98 ? 7.798 4.478 -18.067 1.00 75.06 98 GLU A C 1
ATOM 766 O O . GLU A 1 98 ? 6.962 4.328 -17.178 1.00 75.06 98 GLU A O 1
ATOM 771 N N . ILE A 1 99 ? 9.108 4.333 -17.843 1.00 76.00 99 ILE A N 1
ATOM 772 C CA . ILE A 1 99 ? 9.682 4.062 -16.513 1.00 76.00 99 ILE A CA 1
ATOM 773 C C . ILE A 1 99 ? 9.490 5.253 -15.577 1.00 76.00 99 ILE A C 1
ATOM 775 O O . ILE A 1 99 ? 9.133 5.065 -14.417 1.00 76.00 99 ILE A O 1
ATOM 779 N N . ASP A 1 100 ? 9.681 6.474 -16.074 1.00 79.94 100 ASP A N 1
ATOM 780 C CA . ASP A 1 100 ? 9.458 7.693 -15.294 1.00 79.94 100 ASP A CA 1
ATOM 781 C C . ASP A 1 100 ? 7.971 7.887 -14.957 1.00 79.94 100 ASP A C 1
ATOM 783 O O . ASP A 1 100 ? 7.626 8.235 -13.826 1.00 79.94 100 ASP A O 1
ATOM 787 N N . ALA A 1 101 ? 7.073 7.596 -15.903 1.00 80.25 101 ALA A N 1
ATOM 788 C CA . ALA A 1 101 ? 5.633 7.598 -15.657 1.00 80.25 101 ALA A CA 1
ATOM 789 C C . ALA A 1 101 ? 5.239 6.552 -14.599 1.00 80.25 101 ALA A C 1
ATOM 791 O O . ALA A 1 101 ? 4.468 6.849 -13.685 1.00 80.25 101 ALA A O 1
ATOM 792 N N . ALA A 1 102 ? 5.808 5.349 -14.683 1.00 75.38 102 ALA A N 1
ATOM 793 C CA . ALA A 1 102 ? 5.621 4.304 -13.689 1.00 75.38 102 ALA A CA 1
ATOM 794 C C . ALA A 1 102 ? 6.131 4.701 -12.295 1.00 75.38 102 ALA A C 1
ATOM 796 O O . ALA A 1 102 ? 5.401 4.534 -11.319 1.00 75.38 102 ALA A O 1
ATOM 797 N N . ASP A 1 103 ? 7.344 5.255 -12.180 1.00 81.06 103 ASP A N 1
ATOM 798 C CA . ASP A 1 103 ? 7.893 5.730 -10.899 1.00 81.06 103 ASP A CA 1
ATOM 799 C C . ASP A 1 103 ? 6.974 6.780 -10.258 1.00 81.06 103 ASP A C 1
ATOM 801 O O . ASP A 1 103 ? 6.696 6.723 -9.059 1.00 81.06 103 ASP A O 1
ATOM 805 N N . GLN A 1 104 ? 6.405 7.682 -11.063 1.00 83.44 104 GLN A N 1
ATOM 806 C CA . GLN A 1 104 ? 5.464 8.692 -10.583 1.00 83.44 104 GLN A CA 1
ATOM 807 C C . GLN A 1 104 ? 4.136 8.087 -10.090 1.00 83.44 104 GLN A C 1
ATOM 809 O O . GLN A 1 104 ? 3.614 8.497 -9.046 1.00 83.44 104 GLN A O 1
ATOM 814 N N . ILE A 1 105 ? 3.590 7.088 -10.790 1.00 80.69 105 ILE A N 1
ATOM 815 C CA . ILE A 1 105 ? 2.380 6.363 -10.358 1.00 80.69 105 ILE A CA 1
ATOM 816 C C . ILE A 1 105 ? 2.640 5.625 -9.039 1.00 80.69 105 ILE A C 1
ATOM 818 O O . ILE A 1 105 ? 1.824 5.666 -8.118 1.00 80.69 105 ILE A O 1
ATOM 822 N N . ILE A 1 106 ? 3.801 4.995 -8.901 1.00 80.19 106 ILE A N 1
ATOM 823 C CA . ILE A 1 106 ? 4.172 4.265 -7.686 1.00 80.19 106 ILE A CA 1
ATOM 824 C C . ILE A 1 106 ? 4.370 5.221 -6.527 1.00 80.19 106 ILE A C 1
ATOM 826 O O . ILE A 1 106 ? 3.866 4.967 -5.437 1.00 80.19 106 ILE A O 1
ATOM 830 N N . LYS A 1 107 ? 5.059 6.339 -6.757 1.00 85.12 107 LYS A N 1
ATOM 831 C CA . LYS A 1 107 ? 5.256 7.376 -5.750 1.00 85.12 107 LYS A CA 1
ATOM 832 C C . LYS A 1 107 ? 3.920 7.923 -5.254 1.00 85.12 107 LYS A C 1
ATOM 834 O O . LYS A 1 107 ? 3.689 7.917 -4.052 1.00 85.12 107 LYS A O 1
ATOM 839 N N . SER A 1 108 ? 3.014 8.293 -6.160 1.00 83.19 108 SER A N 1
ATOM 840 C CA . SER A 1 108 ? 1.675 8.762 -5.775 1.00 83.19 108 SER A CA 1
ATOM 841 C C . SER A 1 108 ? 0.863 7.694 -5.029 1.00 83.19 108 SER A C 1
ATOM 843 O O . SER A 1 108 ? 0.189 8.006 -4.046 1.00 83.19 108 SER A O 1
ATOM 845 N N . SER A 1 109 ? 0.989 6.422 -5.415 1.00 80.12 109 SER A N 1
ATOM 846 C CA . SER A 1 109 ? 0.355 5.300 -4.713 1.00 80.12 109 SER A CA 1
ATOM 847 C C . SER A 1 109 ? 0.924 5.112 -3.302 1.00 80.12 109 SER A C 1
ATOM 849 O O . SER A 1 109 ? 0.155 5.000 -2.347 1.00 80.12 109 SER A O 1
ATOM 851 N N . VAL A 1 110 ? 2.252 5.147 -3.138 1.00 84.44 110 VAL A N 1
ATOM 852 C CA . VAL A 1 110 ? 2.929 5.082 -1.829 1.00 84.44 110 VAL A CA 1
ATOM 853 C C . VAL A 1 110 ? 2.507 6.248 -0.944 1.00 84.44 110 VAL A C 1
ATOM 855 O O . VAL A 1 110 ? 2.163 6.029 0.216 1.00 84.44 110 VAL A O 1
ATOM 858 N N . ASP A 1 111 ? 2.479 7.465 -1.484 1.00 88.31 111 ASP A N 1
ATOM 859 C CA . ASP A 1 111 ? 2.091 8.661 -0.737 1.00 88.31 111 ASP A CA 1
ATOM 860 C C . ASP A 1 111 ? 0.632 8.555 -0.255 1.00 88.31 111 ASP A C 1
ATOM 862 O O . ASP A 1 111 ? 0.335 8.817 0.916 1.00 88.31 111 ASP A O 1
ATOM 866 N N . SER A 1 112 ? -0.275 8.078 -1.117 1.00 83.62 112 SER A N 1
ATOM 867 C CA . SER A 1 112 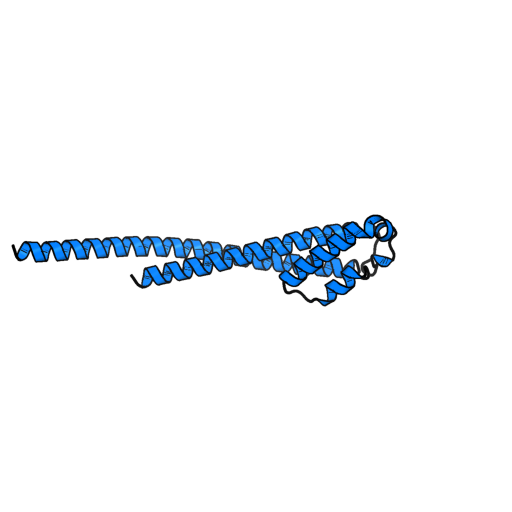? -1.686 7.876 -0.766 1.00 83.62 112 SER A CA 1
ATOM 868 C C . SER A 1 112 ? -1.886 6.798 0.311 1.00 83.62 112 SER A C 1
ATOM 870 O O . SER A 1 112 ? -2.627 7.008 1.277 1.00 83.62 112 SER A O 1
ATOM 872 N N . LEU A 1 113 ? -1.180 5.666 0.203 1.00 84.25 113 LEU A N 1
ATOM 873 C CA . LEU A 1 113 ? -1.238 4.572 1.174 1.00 84.25 113 LEU A CA 1
ATOM 874 C C . LEU A 1 113 ? -0.606 4.964 2.509 1.00 84.25 113 LEU A C 1
ATOM 876 O O . LEU A 1 113 ? -1.148 4.617 3.557 1.00 84.25 113 LEU A O 1
ATOM 880 N N . SER A 1 114 ? 0.494 5.718 2.482 1.00 86.81 114 SER A N 1
ATOM 881 C CA . SER A 1 114 ? 1.166 6.234 3.676 1.00 86.81 114 SER A CA 1
ATOM 882 C C . SER A 1 114 ? 0.241 7.160 4.464 1.00 86.81 114 SER A C 1
ATOM 884 O O . SER A 1 114 ? 0.017 6.943 5.656 1.00 86.81 114 SER A O 1
ATOM 886 N N . SER A 1 115 ? -0.393 8.125 3.789 1.00 88.56 115 SER A N 1
ATOM 887 C CA . SER A 1 115 ? -1.374 9.021 4.413 1.00 88.56 115 SER A CA 1
ATOM 888 C C . SER A 1 115 ? -2.565 8.251 4.997 1.00 88.56 115 SER A C 1
ATOM 890 O O . SER A 1 115 ? -2.975 8.483 6.138 1.00 88.56 115 SER A O 1
ATOM 892 N N . SER A 1 116 ? -3.084 7.268 4.256 1.00 87.12 116 SER A N 1
ATOM 893 C CA . SER A 1 116 ? -4.187 6.426 4.721 1.00 87.12 116 SER A CA 1
ATOM 894 C C . SER A 1 116 ? -3.804 5.561 5.933 1.00 87.12 116 SER A C 1
ATOM 896 O O . SER A 1 116 ? -4.579 5.456 6.882 1.00 87.12 116 SER A O 1
ATOM 898 N N . SER A 1 117 ? -2.598 4.984 5.944 1.00 87.19 117 SER A N 1
ATOM 899 C CA . SER A 1 117 ? -2.074 4.174 7.054 1.00 87.19 117 SER A CA 1
ATOM 900 C C . SER A 1 117 ? -1.853 5.009 8.322 1.00 87.19 117 SER A C 1
ATOM 902 O O . SER A 1 117 ? -2.217 4.576 9.415 1.00 87.19 117 SER A O 1
ATOM 904 N N . GLN A 1 118 ? -1.352 6.246 8.194 1.00 89.50 118 GLN A N 1
ATOM 905 C CA . GLN A 1 118 ? -1.230 7.184 9.321 1.00 89.50 118 GLN A CA 1
ATOM 906 C C . GLN A 1 118 ? -2.591 7.477 9.963 1.00 89.50 118 GLN A C 1
ATOM 908 O O . GLN A 1 118 ? -2.725 7.439 11.187 1.00 89.50 118 GLN A O 1
ATOM 913 N N . MET A 1 119 ? -3.622 7.710 9.148 1.00 92.06 119 MET A N 1
ATOM 914 C CA . MET A 1 119 ? -4.981 7.934 9.643 1.00 92.06 119 MET A CA 1
ATOM 915 C C . MET A 1 119 ? -5.534 6.704 10.370 1.00 92.06 119 MET A C 1
ATOM 917 O O . MET A 1 119 ? -6.144 6.830 11.434 1.00 92.06 119 MET A O 1
ATOM 921 N N . ASP A 1 120 ? -5.305 5.511 9.828 1.00 90.69 120 ASP A N 1
ATOM 922 C CA . ASP A 1 120 ? -5.750 4.277 10.468 1.00 90.69 120 ASP A CA 1
ATOM 923 C C . ASP A 1 120 ? -4.992 3.980 11.761 1.00 90.69 120 ASP A C 1
ATOM 925 O O . ASP A 1 120 ? -5.587 3.447 12.693 1.00 90.69 120 ASP A O 1
ATOM 929 N N . MET A 1 121 ? -3.730 4.392 11.880 1.00 91.31 121 MET A N 1
ATOM 930 C CA . MET A 1 121 ? -2.986 4.311 13.137 1.00 91.31 121 MET A CA 1
ATOM 931 C C . MET A 1 121 ? -3.577 5.237 14.210 1.00 91.31 121 MET A C 1
ATOM 933 O O . MET A 1 121 ? -3.723 4.824 15.359 1.00 91.31 121 MET A O 1
ATOM 937 N N . VAL A 1 122 ? -3.989 6.457 13.848 1.00 91.81 122 VAL A N 1
ATOM 938 C CA . VAL A 1 122 ? -4.698 7.364 14.772 1.00 91.81 122 VAL A CA 1
ATOM 939 C C . VAL A 1 122 ? -6.036 6.759 15.208 1.00 91.81 122 VAL A C 1
ATOM 941 O O . VAL A 1 122 ? -6.379 6.772 16.392 1.00 91.81 122 VAL A O 1
ATOM 944 N N . ARG A 1 123 ? -6.786 6.167 14.272 1.00 89.38 123 ARG A N 1
ATOM 945 C CA . ARG A 1 123 ? -8.035 5.455 14.583 1.00 89.38 123 ARG A CA 1
ATOM 946 C C . ARG A 1 123 ? -7.795 4.250 15.488 1.00 89.38 123 ARG A C 1
ATOM 948 O O . ARG A 1 123 ? -8.535 4.078 16.450 1.00 89.38 123 ARG A O 1
ATOM 955 N N . LEU A 1 124 ? -6.744 3.469 15.243 1.00 92.44 124 LEU A N 1
ATOM 956 C CA . LEU A 1 124 ? -6.340 2.344 16.086 1.00 92.44 124 LEU A CA 1
ATOM 957 C C . LEU A 1 124 ? -6.049 2.799 17.522 1.00 92.44 124 LEU A C 1
ATOM 959 O O . LEU A 1 124 ? -6.527 2.181 18.470 1.00 92.44 124 LEU A O 1
ATOM 963 N N . GLN A 1 125 ? -5.305 3.895 17.695 1.00 90.94 125 GLN A N 1
ATOM 964 C CA . GLN A 1 125 ? -5.031 4.466 19.017 1.00 90.94 125 GLN A CA 1
ATOM 965 C C . GLN A 1 125 ? -6.326 4.889 19.720 1.00 90.94 125 GLN A C 1
ATOM 967 O O . GLN A 1 125 ? -6.539 4.549 20.883 1.00 90.94 125 GLN A O 1
ATOM 972 N N . SER A 1 126 ? -7.226 5.565 19.002 1.00 91.62 126 SER A N 1
ATOM 973 C CA . SER A 1 126 ? -8.536 5.960 19.528 1.00 91.62 126 SER A CA 1
ATOM 974 C C . SER A 1 126 ? -9.393 4.754 19.928 1.00 91.62 126 SER A C 1
ATOM 976 O O . SER A 1 126 ? -9.962 4.739 21.021 1.00 91.62 126 SER A O 1
ATOM 978 N N . LEU A 1 127 ? -9.447 3.713 19.092 1.00 89.88 127 LEU A N 1
ATOM 979 C CA . LEU A 1 127 ? -10.157 2.471 19.396 1.00 89.88 127 LEU A CA 1
ATOM 980 C C . LEU A 1 127 ? -9.548 1.746 20.598 1.00 89.88 127 LEU A C 1
ATOM 982 O O . LEU A 1 127 ? -10.290 1.216 21.420 1.00 89.88 127 LEU A O 1
ATOM 986 N N . ASN A 1 128 ? -8.222 1.748 20.744 1.00 90.00 128 ASN A N 1
ATOM 987 C CA . ASN A 1 128 ? -7.565 1.133 21.893 1.00 90.00 128 ASN A CA 1
ATOM 988 C C . ASN A 1 128 ? -7.902 1.878 23.193 1.00 90.00 128 ASN A C 1
ATOM 990 O O . ASN A 1 128 ? -8.218 1.240 24.193 1.00 90.00 128 ASN A O 1
ATOM 994 N N . ASN A 1 129 ? -7.929 3.213 23.164 1.00 91.81 129 ASN A N 1
ATOM 995 C CA . ASN A 1 129 ? -8.371 4.016 24.307 1.00 91.81 129 ASN A CA 1
ATOM 996 C C . ASN A 1 129 ? -9.835 3.711 24.662 1.00 91.81 129 ASN A C 1
ATOM 998 O O . ASN A 1 129 ? -10.145 3.399 25.810 1.00 91.81 129 ASN A O 1
ATOM 1002 N N . LYS A 1 130 ? -10.721 3.688 23.658 1.00 90.62 130 LYS A N 1
ATOM 1003 C CA . LYS A 1 130 ? -12.143 3.356 23.837 1.00 90.62 130 LYS A CA 1
ATOM 1004 C C . LYS A 1 130 ? -12.350 1.942 24.381 1.00 90.62 130 LYS A C 1
ATOM 1006 O O . LYS A 1 130 ? -13.256 1.709 25.182 1.00 90.62 130 LYS A O 1
ATOM 1011 N N . ARG A 1 131 ? -11.517 0.990 23.957 1.00 88.38 131 ARG A N 1
ATOM 1012 C CA . ARG A 1 131 ? -11.503 -0.373 24.482 1.00 88.38 131 ARG A CA 1
ATOM 1013 C C . ARG A 1 131 ? -11.136 -0.376 25.964 1.00 88.38 131 ARG A C 1
ATOM 1015 O O . ARG A 1 131 ? -11.875 -0.977 26.740 1.00 88.38 131 ARG A O 1
ATOM 1022 N N . SER A 1 132 ? -10.045 0.285 26.350 1.00 89.25 132 SER A N 1
ATOM 1023 C CA . SER A 1 132 ? -9.610 0.372 27.750 1.00 89.25 132 SER A CA 1
ATOM 1024 C C . SER A 1 132 ? -10.704 0.965 28.642 1.00 89.25 132 SER A C 1
ATOM 1026 O O . SER A 1 132 ? -11.102 0.332 29.615 1.00 89.25 132 SER A O 1
ATOM 1028 N N . GLU A 1 133 ? -11.307 2.088 28.242 1.00 89.19 133 GLU A N 1
ATOM 1029 C CA . GLU A 1 133 ? -12.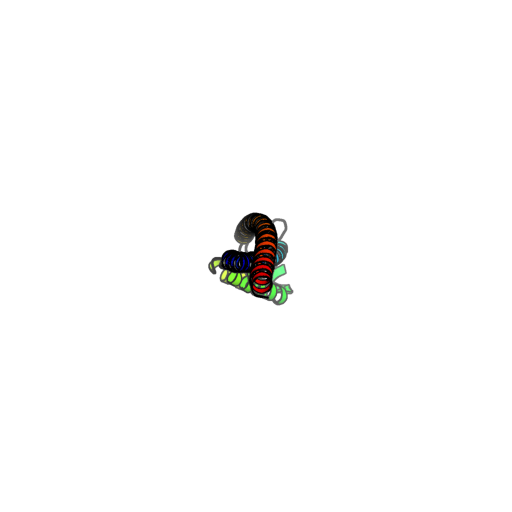419 2.710 28.980 1.00 89.19 133 GLU A CA 1
ATOM 1030 C C . GLU A 1 133 ? -13.630 1.774 29.130 1.00 89.19 133 GLU A C 1
ATOM 1032 O O . GLU A 1 133 ? -14.260 1.682 30.191 1.00 89.19 133 GLU A O 1
ATOM 1037 N N . ALA A 1 134 ? -13.977 1.052 28.063 1.00 85.44 134 ALA A N 1
ATOM 1038 C CA . ALA A 1 134 ? -15.083 0.108 28.091 1.00 85.44 134 ALA A CA 1
ATOM 1039 C C . ALA A 1 134 ? -14.775 -1.118 28.972 1.00 85.44 134 ALA A C 1
ATOM 1041 O O . ALA A 1 134 ? -15.685 -1.625 29.633 1.00 85.44 134 ALA A O 1
ATOM 1042 N N . PHE A 1 135 ? -13.520 -1.572 29.031 1.00 86.50 135 PHE A N 1
ATOM 1043 C CA . PHE A 1 135 ? -13.071 -2.609 29.965 1.00 86.50 135 PHE A CA 1
ATOM 1044 C C . PHE A 1 135 ? -13.120 -2.148 31.417 1.00 86.50 135 PHE A C 1
ATOM 1046 O O . PHE A 1 135 ? -13.644 -2.885 32.254 1.00 86.50 135 PHE A O 1
ATOM 1053 N N . ASP A 1 136 ? -12.657 -0.939 31.719 1.00 90.12 136 ASP A N 1
ATOM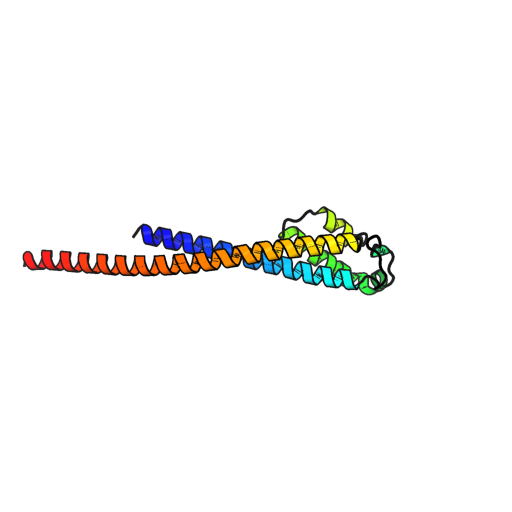 1054 C CA . ASP A 1 136 ? -12.723 -0.379 33.071 1.00 90.12 136 ASP A CA 1
ATOM 1055 C C . ASP A 1 136 ? -14.177 -0.258 33.531 1.00 90.12 136 ASP A C 1
ATOM 1057 O O . ASP A 1 136 ? -14.552 -0.695 34.622 1.00 90.12 136 ASP A O 1
ATOM 1061 N N . THR A 1 137 ? -15.046 0.233 32.646 1.00 88.06 137 THR A N 1
ATOM 1062 C CA . THR A 1 137 ? -16.482 0.320 32.916 1.00 88.06 137 THR A CA 1
ATOM 1063 C C . THR A 1 137 ? -17.097 -1.066 33.134 1.00 88.06 137 THR A C 1
ATOM 1065 O O . THR A 1 137 ? -17.877 -1.247 34.068 1.00 88.06 137 THR A O 1
ATOM 1068 N N . MET A 1 138 ? -16.744 -2.071 32.324 1.00 83.94 138 MET A N 1
ATOM 1069 C CA . MET A 1 138 ? -17.227 -3.444 32.527 1.00 83.94 138 MET A CA 1
ATOM 1070 C C . MET A 1 138 ? -16.729 -4.048 33.835 1.00 83.94 138 MET A C 1
ATOM 1072 O O . MET A 1 138 ? -17.509 -4.698 34.525 1.00 83.94 138 MET A O 1
ATOM 1076 N N . THR A 1 139 ? -15.471 -3.819 34.198 1.00 89.50 139 THR A N 1
ATOM 1077 C CA . THR A 1 139 ? -14.903 -4.278 35.470 1.00 89.50 139 THR A CA 1
ATOM 1078 C C . THR A 1 139 ? -15.667 -3.669 36.640 1.00 89.50 139 THR A C 1
ATOM 1080 O O . THR A 1 139 ? -16.078 -4.386 37.552 1.00 89.50 139 THR A O 1
ATOM 1083 N N . ASN A 1 140 ? -15.972 -2.373 36.569 1.00 90.19 140 ASN A N 1
ATOM 1084 C CA . ASN A 1 140 ? -16.783 -1.687 37.571 1.00 90.19 140 ASN A CA 1
ATOM 1085 C C . ASN A 1 140 ? -18.225 -2.221 37.629 1.00 90.19 140 ASN A C 1
ATOM 1087 O O . ASN A 1 140 ? -18.758 -2.423 38.721 1.00 90.19 140 ASN A O 1
ATOM 1091 N N . MET A 1 141 ? -18.857 -2.509 36.484 1.00 85.69 141 MET A N 1
ATOM 1092 C CA . MET A 1 141 ? -20.188 -3.132 36.450 1.00 85.69 141 MET A CA 1
ATOM 1093 C C . MET A 1 141 ? -20.180 -4.551 37.033 1.00 85.69 141 MET A C 1
ATOM 1095 O O . MET A 1 141 ? -21.081 -4.892 37.795 1.00 85.69 141 MET A O 1
ATOM 1099 N N . LEU A 1 142 ? -19.170 -5.367 36.709 1.00 85.06 142 LEU A N 1
ATOM 1100 C CA . LEU A 1 142 ? -19.014 -6.725 37.237 1.00 85.06 142 LEU A CA 1
ATOM 1101 C C . LEU A 1 142 ? -18.796 -6.711 38.747 1.00 85.06 142 LEU A C 1
ATOM 1103 O O . LEU A 1 142 ? -19.450 -7.471 39.458 1.00 85.06 142 LEU A O 1
ATOM 1107 N N . LYS A 1 143 ? -17.936 -5.816 39.241 1.00 91.31 143 LYS A N 1
ATOM 1108 C CA . LYS A 1 143 ? -17.719 -5.623 40.675 1.00 91.31 143 LYS A CA 1
ATOM 1109 C C . LYS A 1 143 ? -19.016 -5.225 41.376 1.00 91.31 143 LYS A C 1
ATOM 1111 O O . LYS A 1 143 ? -19.430 -5.901 42.308 1.00 91.31 143 LYS A O 1
ATOM 1116 N N . LYS A 1 144 ? -19.731 -4.222 40.857 1.00 90.88 144 LYS A N 1
ATOM 1117 C CA . LYS A 1 144 ? -21.021 -3.790 41.416 1.00 90.88 144 LYS A CA 1
ATOM 1118 C C . LYS A 1 144 ? -22.082 -4.897 41.386 1.00 90.88 144 LYS A C 1
ATOM 1120 O O . LYS A 1 144 ? -22.858 -5.021 42.329 1.00 90.88 144 LYS A O 1
ATOM 1125 N N . ALA A 1 145 ? -22.122 -5.713 40.333 1.00 87.56 145 ALA A N 1
ATOM 1126 C CA . ALA A 1 145 ? -23.028 -6.857 40.242 1.00 87.56 145 ALA A CA 1
ATOM 1127 C C . ALA A 1 145 ? -22.668 -7.963 41.251 1.00 87.56 145 ALA A C 1
ATOM 1129 O O . ALA A 1 145 ? -23.561 -8.544 41.869 1.00 87.56 145 ALA A O 1
ATOM 1130 N N . ALA A 1 146 ? -21.375 -8.232 41.454 1.00 88.19 146 ALA A N 1
ATOM 1131 C CA . ALA A 1 146 ? -20.893 -9.181 42.453 1.00 88.19 146 ALA A CA 1
ATOM 1132 C C . ALA A 1 146 ? -21.194 -8.705 43.882 1.00 88.19 146 ALA A C 1
ATOM 1134 O O . ALA A 1 146 ? -21.735 -9.476 44.674 1.00 88.19 146 ALA A O 1
ATOM 1135 N N . ASP A 1 147 ? -20.933 -7.432 44.182 1.00 89.62 147 ASP A N 1
ATOM 1136 C CA . ASP A 1 147 ? -21.240 -6.813 45.475 1.00 89.62 147 ASP A CA 1
ATOM 1137 C C . ASP A 1 147 ? -22.752 -6.814 45.740 1.00 89.62 147 ASP A C 1
ATOM 1139 O O . ASP A 1 147 ? -23.195 -7.157 46.835 1.00 89.62 147 ASP A O 1
ATOM 1143 N N . SER A 1 148 ? -23.568 -6.523 44.721 1.00 87.00 148 SER A N 1
ATOM 1144 C CA . SER A 1 148 ? -25.028 -6.603 44.817 1.00 87.00 148 SER A CA 1
ATOM 1145 C C . SER A 1 148 ? -25.504 -8.030 45.101 1.00 87.00 148 SER A C 1
ATOM 1147 O O . SER A 1 148 ? -26.311 -8.231 46.005 1.00 87.00 148 SER A O 1
ATOM 1149 N N . LYS A 1 149 ? -24.966 -9.040 44.405 1.00 82.50 149 LYS A N 1
ATOM 1150 C CA . LYS A 1 149 ? -25.275 -10.453 44.678 1.00 82.50 149 LYS A CA 1
ATOM 1151 C C . LYS A 1 149 ? -24.847 -10.860 46.092 1.00 82.50 149 LYS A C 1
ATOM 1153 O O . LYS A 1 149 ? -25.592 -11.564 46.767 1.00 82.50 149 LYS A O 1
ATOM 1158 N N . SER A 1 150 ? -23.671 -10.419 46.536 1.00 85.69 150 SER A N 1
ATOM 1159 C CA . SER A 1 150 ? -23.167 -10.658 47.891 1.00 85.69 150 SER A CA 1
ATOM 1160 C C . SER A 1 150 ? -24.091 -10.045 48.943 1.00 85.69 150 SER A C 1
ATOM 1162 O O . SER A 1 150 ? -24.471 -10.726 49.888 1.00 85.69 150 SER A O 1
ATOM 1164 N N . SER A 1 151 ? -24.542 -8.805 48.738 1.00 83.56 151 SER A N 1
ATOM 1165 C CA . SER A 1 151 ? -25.505 -8.135 49.617 1.00 83.56 151 SER A CA 1
ATOM 1166 C C . SER A 1 151 ? -26.859 -8.849 49.657 1.00 83.56 151 SER A C 1
ATOM 1168 O O . SER A 1 151 ? -27.418 -9.002 50.737 1.00 83.56 151 SER A O 1
ATOM 1170 N N . VAL A 1 152 ? -27.359 -9.356 48.523 1.00 78.38 152 VAL A N 1
ATOM 1171 C CA . VAL A 1 152 ? -28.578 -10.183 48.503 1.00 78.38 152 VAL A CA 1
ATOM 1172 C C . VAL A 1 152 ? -28.371 -11.444 49.338 1.00 78.38 152 VAL A C 1
ATOM 1174 O O . VAL A 1 152 ? -29.151 -11.697 50.245 1.00 78.38 152 VAL A O 1
ATOM 1177 N N . VAL A 1 153 ? -27.296 -12.202 49.107 1.00 77.81 153 VAL A N 1
ATOM 1178 C CA . VAL A 1 153 ? -26.999 -13.407 49.902 1.00 77.81 153 VAL A CA 1
ATOM 1179 C C . VAL A 1 153 ? -26.810 -13.068 51.383 1.00 77.81 153 VAL A C 1
ATOM 1181 O O . VAL A 1 153 ? -27.274 -13.817 52.232 1.00 77.81 153 VAL A O 1
ATOM 1184 N N . SER A 1 154 ? -26.176 -11.942 51.702 1.00 79.81 154 SER A N 1
ATOM 1185 C CA . SER A 1 154 ? -25.988 -11.471 53.074 1.00 79.81 154 SER A CA 1
ATOM 1186 C C . SER A 1 154 ? -27.299 -11.087 53.759 1.00 79.81 154 SER A C 1
ATOM 1188 O O . SER A 1 154 ? -27.395 -11.269 54.961 1.00 79.81 154 SER A O 1
ATOM 1190 N N . ASN A 1 155 ? -28.293 -10.574 53.029 1.00 74.81 155 ASN A N 1
ATOM 1191 C CA . ASN A 1 155 ? -29.618 -10.263 53.579 1.00 74.81 155 ASN A CA 1
ATOM 1192 C C . ASN A 1 155 ? -30.490 -11.513 53.789 1.00 74.81 155 ASN A C 1
ATOM 1194 O O . ASN A 1 155 ? -31.502 -11.441 54.479 1.00 74.81 155 ASN A O 1
ATOM 1198 N N . PHE A 1 156 ? -30.127 -12.638 53.169 1.00 71.88 156 PHE A N 1
ATOM 1199 C CA . PHE A 1 156 ? -30.815 -13.926 53.305 1.00 71.88 156 PHE A CA 1
ATOM 1200 C C . PHE A 1 156 ? -30.146 -14.880 54.313 1.00 71.88 156 PHE A C 1
ATOM 1202 O O . PHE A 1 156 ? -30.628 -16.000 54.486 1.00 71.88 156 PHE A O 1
ATOM 1209 N N . ARG A 1 157 ? -29.040 -14.472 54.945 1.00 62.66 157 ARG A N 1
ATOM 1210 C CA . ARG A 1 157 ? -28.349 -15.213 56.012 1.00 62.66 157 ARG A CA 1
ATOM 1211 C C . ARG A 1 157 ? -28.656 -14.591 57.363 1.00 62.66 157 ARG A C 1
ATOM 1213 O O . ARG A 1 157 ? -28.766 -15.383 58.321 1.00 62.66 157 ARG A O 1
#